Protein AF-A0A7R9QQM6-F1 (afdb_monomer_lite)

Structure (mmCIF, N/CA/C/O backbone):
data_AF-A0A7R9QQM6-F1
#
_entry.id   AF-A0A7R9QQM6-F1
#
loop_
_atom_site.group_PDB
_atom_site.id
_atom_site.type_symbol
_atom_site.label_atom_id
_atom_site.label_alt_id
_atom_site.label_comp_id
_atom_site.label_asym_id
_atom_site.label_entity_id
_atom_site.label_seq_id
_atom_site.pdbx_PDB_ins_code
_atom_site.Cartn_x
_atom_site.Cartn_y
_atom_site.Cartn_z
_atom_site.occupancy
_atom_site.B_iso_or_equiv
_atom_site.auth_seq_id
_atom_site.auth_comp_id
_atom_site.auth_asym_id
_atom_site.auth_atom_id
_atom_site.pdbx_PDB_model_num
ATOM 1 N N . MET A 1 1 ? -8.260 10.488 -3.106 1.00 60.84 1 MET A N 1
ATOM 2 C CA . MET A 1 1 ? -7.227 9.429 -3.166 1.00 60.84 1 MET A CA 1
ATOM 3 C C . MET A 1 1 ? -6.068 9.963 -3.995 1.00 60.84 1 MET A C 1
ATOM 5 O O . MET A 1 1 ? -6.308 10.383 -5.119 1.00 60.84 1 MET A O 1
ATOM 9 N N . ARG A 1 2 ? -4.857 10.081 -3.434 1.00 78.81 2 ARG A N 1
ATOM 10 C CA . ARG A 1 2 ? -3.704 10.619 -4.178 1.00 78.81 2 ARG A CA 1
ATOM 11 C C . ARG A 1 2 ? -3.198 9.549 -5.149 1.00 78.81 2 ARG A C 1
ATOM 13 O O . ARG A 1 2 ? -2.955 8.419 -4.735 1.00 78.81 2 ARG A O 1
ATOM 20 N N . GLU A 1 3 ? -3.055 9.906 -6.419 1.00 85.44 3 GLU A N 1
ATOM 21 C CA . GLU A 1 3 ? -2.521 9.018 -7.452 1.00 85.44 3 GLU A CA 1
ATOM 22 C C . GLU A 1 3 ? -1.021 8.766 -7.220 1.00 85.44 3 GLU A C 1
ATOM 24 O O . GLU A 1 3 ? -0.250 9.703 -6.999 1.00 85.44 3 GLU A O 1
ATOM 29 N N . LEU A 1 4 ? -0.601 7.497 -7.239 1.00 94.19 4 LEU A N 1
ATOM 30 C CA . LEU A 1 4 ? 0.802 7.110 -7.087 1.00 94.19 4 LEU A CA 1
ATOM 31 C C . LEU A 1 4 ? 1.483 7.082 -8.456 1.00 94.19 4 LEU A C 1
ATOM 33 O O . LEU A 1 4 ? 1.073 6.332 -9.338 1.00 94.19 4 LEU A O 1
ATOM 37 N N . LYS A 1 5 ? 2.561 7.855 -8.610 1.00 95.94 5 LYS A N 1
ATOM 38 C CA . LYS A 1 5 ? 3.358 7.925 -9.841 1.00 95.94 5 LYS A CA 1
ATOM 39 C C . LYS A 1 5 ? 4.748 7.333 -9.616 1.00 95.94 5 LYS A C 1
ATOM 41 O O . LYS A 1 5 ? 5.331 7.490 -8.543 1.00 95.94 5 LYS A O 1
ATOM 46 N N . CYS A 1 6 ? 5.261 6.622 -10.618 1.00 96.75 6 CYS A N 1
ATOM 47 C CA . CYS A 1 6 ? 6.669 6.238 -10.654 1.00 96.75 6 CYS A CA 1
ATOM 48 C C . CYS A 1 6 ? 7.477 7.415 -11.205 1.00 96.75 6 CYS A C 1
ATOM 50 O O . CYS A 1 6 ? 7.053 8.039 -12.173 1.00 96.75 6 CYS A O 1
ATOM 52 N N . HIS A 1 7 ? 8.632 7.691 -10.603 1.00 94.94 7 HIS A N 1
ATOM 53 C CA . HIS A 1 7 ? 9.571 8.723 -11.064 1.00 94.94 7 HIS A CA 1
ATOM 54 C C . HIS A 1 7 ? 10.706 8.137 -11.928 1.00 94.94 7 HIS A C 1
ATOM 56 O O . HIS A 1 7 ? 11.660 8.831 -12.254 1.00 94.94 7 HIS A O 1
ATOM 62 N N . PHE A 1 8 ? 10.602 6.850 -12.262 1.00 94.88 8 PHE A N 1
ATOM 63 C CA . PHE A 1 8 ? 11.550 6.059 -13.048 1.00 94.88 8 PHE A CA 1
ATOM 64 C C . PHE A 1 8 ? 10.771 5.326 -14.164 1.00 94.88 8 PHE A C 1
ATOM 66 O O . PHE A 1 8 ? 9.668 5.731 -14.521 1.00 94.88 8 PHE A O 1
ATOM 73 N N . ASP A 1 9 ? 11.255 4.175 -14.634 1.00 95.56 9 ASP A N 1
ATOM 74 C CA . ASP A 1 9 ? 10.706 3.461 -15.803 1.00 95.56 9 ASP A CA 1
ATOM 75 C C . ASP A 1 9 ? 9.562 2.477 -15.496 1.00 95.56 9 ASP A C 1
ATOM 77 O O . ASP A 1 9 ? 9.384 1.475 -16.182 1.00 95.56 9 ASP A O 1
ATOM 81 N N . ASN A 1 10 ? 8.797 2.696 -14.419 1.00 96.12 10 ASN A N 1
ATOM 82 C CA . ASN A 1 10 ? 7.749 1.766 -13.943 1.00 96.12 10 ASN A CA 1
ATOM 83 C C . ASN A 1 10 ? 8.203 0.308 -13.683 1.00 96.12 10 ASN A C 1
ATOM 85 O O . ASN A 1 10 ? 7.361 -0.556 -13.460 1.00 96.12 10 ASN A O 1
ATOM 89 N N . ASN A 1 11 ? 9.510 0.039 -13.639 1.00 96.62 11 ASN A N 1
ATOM 90 C CA . ASN A 1 11 ? 10.081 -1.294 -13.428 1.00 96.62 11 ASN A CA 1
ATOM 91 C C . ASN A 1 11 ? 11.146 -1.283 -12.314 1.00 96.62 11 ASN A C 1
ATOM 93 O O . ASN A 1 11 ? 12.250 -1.806 -12.455 1.00 96.62 11 ASN A O 1
ATOM 97 N N . CYS A 1 12 ? 10.853 -0.597 -11.206 1.00 97.31 12 CYS A N 1
ATOM 98 C CA . CYS A 1 12 ? 11.818 -0.439 -10.117 1.00 97.31 12 CYS A CA 1
ATOM 99 C C . CYS A 1 12 ? 12.126 -1.784 -9.448 1.00 97.31 12 CYS A C 1
ATOM 101 O O . CYS A 1 12 ? 11.216 -2.477 -8.988 1.00 97.31 12 CYS A O 1
ATOM 103 N N . LYS A 1 13 ? 13.414 -2.097 -9.283 1.00 96.06 13 LYS A N 1
ATOM 104 C CA . LYS A 1 13 ? 13.859 -3.215 -8.446 1.00 96.06 13 LYS A CA 1
ATOM 105 C C . LYS A 1 13 ? 13.589 -2.904 -6.969 1.00 96.06 13 LYS A C 1
ATOM 107 O O . LYS A 1 13 ? 14.059 -1.888 -6.452 1.00 96.06 13 LYS A O 1
ATOM 112 N N . LEU A 1 14 ? 12.834 -3.771 -6.293 1.00 96.19 14 LEU A N 1
ATOM 113 C CA . LEU A 1 14 ? 12.452 -3.608 -4.886 1.00 96.19 14 LEU A CA 1
ATOM 114 C C . LEU A 1 14 ? 13.236 -4.572 -3.992 1.00 96.19 14 LEU A C 1
ATOM 116 O O . LEU A 1 14 ? 12.839 -5.728 -3.847 1.00 96.19 14 LEU A O 1
ATOM 120 N N . ASP A 1 15 ? 14.291 -4.052 -3.373 1.00 97.00 15 ASP A N 1
ATOM 121 C CA . ASP A 1 15 ? 15.111 -4.714 -2.357 1.00 97.00 15 ASP A CA 1
ATOM 122 C C . ASP A 1 15 ? 14.886 -4.034 -0.988 1.00 97.00 15 ASP A C 1
ATOM 124 O O . ASP A 1 15 ? 14.146 -3.049 -0.883 1.00 97.00 15 ASP A O 1
ATOM 128 N N . GLU A 1 16 ? 15.518 -4.520 0.084 1.00 96.75 16 GLU A N 1
ATOM 129 C CA . GLU A 1 16 ? 15.336 -3.980 1.444 1.00 96.75 16 GLU A CA 1
ATOM 130 C C . GLU A 1 16 ? 15.598 -2.466 1.540 1.00 96.75 16 GLU A C 1
ATOM 132 O O . GLU A 1 16 ? 14.832 -1.742 2.190 1.00 96.75 16 GLU A O 1
ATOM 137 N N . ILE A 1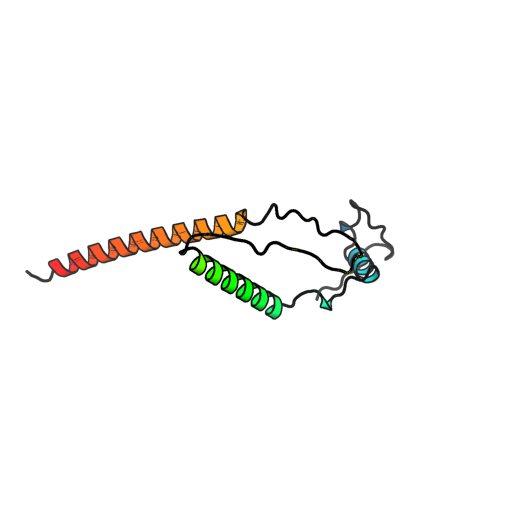 17 ? 16.629 -2.005 0.828 1.00 95.69 17 ILE A N 1
ATOM 138 C CA . ILE A 1 17 ? 17.070 -0.609 0.770 1.00 95.69 17 ILE A CA 1
ATOM 139 C C . ILE A 1 17 ? 16.211 0.184 -0.226 1.00 95.69 17 ILE A C 1
ATOM 141 O O . ILE A 1 17 ? 15.716 1.266 0.090 1.00 95.69 17 ILE A O 1
ATOM 145 N N . THR A 1 18 ? 15.981 -0.358 -1.427 1.00 95.50 18 THR A N 1
ATOM 146 C CA . THR A 1 18 ? 15.403 0.401 -2.549 1.00 95.50 18 THR A CA 1
ATOM 147 C C . THR A 1 18 ? 13.878 0.470 -2.549 1.00 95.50 18 THR A C 1
ATOM 149 O O . THR A 1 18 ? 13.296 1.353 -3.181 1.00 95.50 18 THR A O 1
ATOM 152 N N . ARG A 1 19 ? 13.194 -0.414 -1.809 1.00 96.69 19 ARG A N 1
ATOM 153 C CA . ARG A 1 19 ? 11.720 -0.509 -1.792 1.00 96.69 19 ARG A CA 1
ATOM 154 C C . ARG A 1 19 ? 10.993 0.775 -1.387 1.00 96.69 19 ARG A C 1
ATOM 156 O O . ARG A 1 19 ? 9.810 0.915 -1.684 1.00 96.69 19 ARG A O 1
ATOM 163 N N . ARG A 1 20 ? 11.659 1.700 -0.687 1.00 96.12 20 ARG A N 1
ATOM 164 C CA . ARG A 1 20 ? 11.066 2.977 -0.252 1.00 96.12 20 ARG A CA 1
ATOM 165 C C . ARG A 1 20 ? 11.097 4.059 -1.336 1.00 96.12 20 ARG A C 1
ATOM 167 O O . ARG A 1 20 ? 10.348 5.020 -1.224 1.00 96.12 20 ARG A O 1
ATOM 174 N N . PHE A 1 21 ? 11.910 3.902 -2.382 1.00 96.00 21 PHE A N 1
ATOM 175 C CA . PHE A 1 21 ? 12.112 4.939 -3.401 1.00 96.00 21 PHE A CA 1
ATOM 176 C C . PHE A 1 21 ? 10.952 5.076 -4.391 1.00 96.00 21 PHE A C 1
ATOM 178 O O . PHE A 1 21 ? 10.793 6.127 -5.004 1.00 96.00 21 PHE A O 1
ATOM 185 N N . CYS A 1 22 ? 10.120 4.042 -4.554 1.00 97.62 22 CYS A N 1
ATOM 186 C CA . CYS A 1 22 ? 8.974 4.103 -5.457 1.00 97.62 22 CYS A CA 1
ATOM 187 C C . CYS A 1 22 ? 7.743 3.405 -4.871 1.00 97.62 22 CYS A C 1
ATOM 189 O O . CYS A 1 22 ? 7.574 2.189 -4.986 1.00 97.62 22 CYS A O 1
ATOM 191 N N . SER A 1 23 ? 6.841 4.199 -4.288 1.00 96.31 23 SER A N 1
ATOM 192 C CA . SER A 1 23 ? 5.581 3.699 -3.730 1.00 96.31 23 SER A CA 1
ATOM 193 C C . SER A 1 23 ? 4.655 3.080 -4.783 1.00 96.31 23 SER A C 1
ATOM 195 O O . SER A 1 23 ? 3.949 2.132 -4.451 1.00 96.31 23 SER A O 1
ATOM 197 N N . LYS A 1 24 ? 4.677 3.554 -6.044 1.00 97.38 24 LYS A N 1
ATOM 198 C CA . LYS A 1 24 ? 3.886 2.958 -7.139 1.00 97.38 24 LYS A CA 1
ATOM 199 C C . LYS A 1 24 ? 4.324 1.519 -7.414 1.00 97.38 24 LYS A C 1
ATOM 201 O O . LYS A 1 24 ? 3.537 0.604 -7.219 1.00 97.38 24 LYS A O 1
ATOM 206 N N . CYS A 1 25 ? 5.588 1.310 -7.791 1.00 97.88 25 CYS A N 1
ATOM 207 C CA . CYS A 1 25 ? 6.101 -0.029 -8.099 1.00 97.88 25 CYS A CA 1
ATOM 208 C C . CYS A 1 25 ? 6.003 -0.971 -6.890 1.00 97.88 25 CYS A C 1
ATOM 210 O O . CYS A 1 25 ? 5.733 -2.158 -7.055 1.00 97.88 25 CYS A O 1
ATOM 212 N N . ARG A 1 26 ? 6.173 -0.444 -5.666 1.00 97.56 26 ARG A N 1
ATOM 213 C CA . ARG A 1 26 ? 5.938 -1.208 -4.435 1.00 97.56 26 ARG A CA 1
ATOM 214 C C . ARG A 1 26 ? 4.502 -1.695 -4.321 1.00 97.56 26 ARG A C 1
ATOM 216 O O . ARG A 1 26 ? 4.302 -2.880 -4.073 1.00 97.56 26 ARG A O 1
ATOM 223 N N . LEU A 1 27 ? 3.528 -0.807 -4.508 1.00 96.38 27 LEU A N 1
ATOM 224 C CA . LEU A 1 27 ? 2.120 -1.181 -4.471 1.00 96.38 27 LEU A CA 1
ATOM 225 C C . LEU A 1 27 ? 1.776 -2.176 -5.587 1.00 96.38 27 LEU A C 1
ATOM 227 O O . LEU A 1 27 ? 1.154 -3.194 -5.302 1.00 96.38 27 LEU A O 1
ATOM 231 N N . ASP A 1 28 ? 2.224 -1.928 -6.819 1.00 96.44 28 ASP A N 1
ATOM 232 C CA . ASP A 1 28 ? 1.965 -2.803 -7.969 1.00 96.44 28 ASP A CA 1
ATOM 233 C C . ASP A 1 28 ? 2.491 -4.224 -7.714 1.00 96.44 28 ASP A C 1
ATOM 235 O O . ASP A 1 28 ? 1.765 -5.198 -7.908 1.00 96.44 28 ASP A O 1
ATOM 239 N N . LYS A 1 29 ? 3.716 -4.358 -7.182 1.00 97.31 29 LYS A N 1
ATOM 240 C CA . LYS A 1 29 ? 4.280 -5.667 -6.821 1.00 97.31 29 LYS A CA 1
ATOM 241 C C . LYS A 1 29 ? 3.501 -6.343 -5.689 1.00 97.31 29 LYS A C 1
ATOM 243 O O . LYS A 1 29 ? 3.267 -7.543 -5.769 1.00 97.31 29 LYS A O 1
ATOM 248 N N . CYS A 1 30 ? 3.083 -5.604 -4.656 1.00 97.12 30 CYS A N 1
ATOM 249 C CA . CYS A 1 30 ? 2.249 -6.133 -3.568 1.00 97.12 30 CYS A CA 1
ATOM 250 C C . CYS A 1 30 ? 0.931 -6.729 -4.089 1.00 97.12 30 CYS A C 1
ATOM 252 O O . CYS A 1 30 ? 0.534 -7.816 -3.675 1.00 97.12 30 CYS A O 1
ATOM 254 N N . LEU A 1 31 ? 0.268 -6.044 -5.021 1.00 96.00 31 LEU A N 1
ATOM 255 C CA . LEU A 1 31 ? -0.952 -6.554 -5.647 1.00 96.00 31 LEU A CA 1
ATOM 256 C C . LEU A 1 31 ? -0.657 -7.755 -6.556 1.00 96.00 31 LEU A C 1
ATOM 258 O O . LEU A 1 31 ? -1.402 -8.730 -6.532 1.00 96.00 31 LEU A O 1
ATOM 262 N N . ALA A 1 32 ? 0.452 -7.725 -7.301 1.00 96.75 32 ALA A N 1
ATOM 263 C CA . ALA A 1 32 ? 0.863 -8.822 -8.177 1.00 96.75 32 ALA A CA 1
ATOM 264 C C . ALA A 1 32 ? 1.162 -10.126 -7.417 1.00 96.75 32 ALA A C 1
ATOM 266 O O . ALA A 1 32 ? 0.893 -11.202 -7.941 1.00 96.75 32 ALA A O 1
ATOM 267 N N . VAL A 1 33 ? 1.674 -10.050 -6.180 1.00 97.06 33 VAL A N 1
ATOM 268 C CA . VAL A 1 33 ? 1.866 -11.238 -5.321 1.00 97.06 33 VAL A CA 1
ATOM 269 C C . VAL A 1 33 ? 0.580 -11.703 -4.623 1.00 97.06 33 VAL A C 1
ATOM 271 O O . VAL A 1 33 ? 0.613 -12.689 -3.895 1.00 97.06 33 VAL A O 1
ATOM 274 N N . GLY A 1 34 ? -0.549 -11.016 -4.834 1.00 97.00 34 GLY A N 1
ATOM 275 C CA . GLY A 1 34 ? -1.866 -11.450 -4.362 1.00 97.00 34 GLY A CA 1
ATOM 276 C C . GLY A 1 34 ? -2.422 -10.699 -3.152 1.00 97.00 34 GLY A C 1
ATOM 277 O O . GLY A 1 34 ? -3.444 -11.118 -2.611 1.00 97.00 34 GLY A O 1
ATOM 278 N N . MET A 1 35 ? -1.817 -9.584 -2.718 1.00 97.31 35 MET A N 1
ATOM 279 C CA . MET A 1 35 ? -2.456 -8.745 -1.695 1.00 97.31 35 MET A CA 1
ATOM 280 C C . MET A 1 35 ? -3.744 -8.132 -2.256 1.00 97.31 35 MET A C 1
ATOM 282 O O . MET A 1 35 ? -3.726 -7.463 -3.290 1.00 97.31 35 MET A O 1
ATOM 286 N N . ARG A 1 36 ? -4.870 -8.326 -1.564 1.00 94.56 36 ARG A N 1
ATOM 287 C CA . ARG A 1 36 ? -6.182 -7.813 -1.983 1.00 94.56 36 ARG A CA 1
ATOM 288 C C . ARG A 1 36 ? -6.560 -6.562 -1.201 1.00 94.56 36 ARG A C 1
ATOM 290 O O . ARG A 1 36 ? -6.399 -6.511 0.014 1.00 94.56 36 ARG A O 1
ATOM 297 N N . ARG A 1 37 ? -7.110 -5.562 -1.898 1.00 91.56 37 ARG A N 1
ATOM 298 C CA . ARG A 1 37 ? -7.613 -4.322 -1.274 1.00 91.56 37 ARG A CA 1
ATOM 299 C C . ARG A 1 37 ? -8.789 -4.607 -0.341 1.00 91.56 37 ARG A C 1
ATOM 301 O O . ARG A 1 37 ? -8.864 -4.008 0.721 1.00 91.56 37 ARG A O 1
ATOM 308 N N . ASP A 1 38 ? -9.616 -5.582 -0.706 1.00 92.62 38 ASP A N 1
ATOM 309 C CA . ASP A 1 38 ? -10.801 -6.005 0.049 1.00 92.62 38 ASP A CA 1
ATOM 310 C C . ASP A 1 38 ? -10.471 -6.617 1.422 1.00 92.62 38 ASP A C 1
ATOM 312 O O . ASP A 1 38 ? -11.363 -6.824 2.231 1.00 92.62 38 ASP A O 1
ATOM 316 N N . TRP A 1 39 ? -9.204 -6.949 1.697 1.00 93.31 39 TRP A N 1
ATOM 317 C CA . TRP A 1 39 ? -8.775 -7.462 3.007 1.00 93.31 39 TRP A CA 1
ATOM 318 C C . TRP A 1 39 ? -8.432 -6.355 4.004 1.00 93.31 39 TRP A C 1
ATOM 320 O O . TRP A 1 39 ? -8.139 -6.626 5.169 1.00 93.31 39 TRP A O 1
ATOM 330 N N . ILE A 1 40 ? -8.426 -5.104 3.552 1.00 91.25 40 ILE A N 1
ATOM 331 C CA . ILE A 1 40 ? -8.206 -3.953 4.414 1.00 91.25 40 ILE A CA 1
ATOM 332 C C . ILE A 1 40 ? -9.551 -3.590 5.037 1.00 91.25 40 ILE A C 1
ATOM 334 O O . ILE A 1 40 ? -10.446 -3.143 4.326 1.00 91.25 40 ILE A O 1
ATOM 338 N N . LEU A 1 41 ? -9.664 -3.745 6.361 1.00 92.88 41 LEU A N 1
ATOM 339 C CA . LEU A 1 41 ? -10.864 -3.343 7.097 1.00 92.88 41 LEU A CA 1
ATOM 340 C C . LEU A 1 41 ? -11.146 -1.856 6.874 1.00 92.88 41 LEU A C 1
ATOM 342 O O . LEU A 1 41 ? -10.251 -1.013 7.063 1.00 92.88 41 LEU A O 1
ATOM 346 N N . ASN A 1 42 ? -12.388 -1.548 6.518 1.00 94.50 42 ASN A N 1
ATOM 347 C CA . ASN A 1 42 ? -12.877 -0.179 6.460 1.00 94.50 42 ASN A CA 1
ATOM 348 C C . ASN A 1 42 ? -12.989 0.421 7.883 1.00 94.50 42 ASN A C 1
ATOM 350 O O . ASN A 1 42 ? -12.628 -0.217 8.876 1.00 94.50 42 ASN A O 1
ATOM 354 N N . GLU A 1 43 ? -13.390 1.691 7.990 1.00 94.88 43 GLU A N 1
ATOM 355 C CA . GLU A 1 43 ? -13.446 2.364 9.298 1.00 94.88 43 GLU A CA 1
ATOM 356 C C . GLU A 1 43 ? -14.452 1.700 10.244 1.00 94.88 43 GLU A C 1
ATOM 358 O O . GLU A 1 43 ? -14.102 1.379 11.378 1.00 94.88 43 GLU A O 1
ATOM 363 N N . GLU A 1 44 ? -15.653 1.408 9.746 1.00 96.12 44 GLU A N 1
ATOM 364 C CA . GLU A 1 44 ? -16.732 0.784 10.516 1.00 96.12 44 GLU A CA 1
ATOM 365 C C . GLU A 1 44 ? -16.333 -0.612 11.016 1.00 96.12 44 GLU A C 1
ATOM 367 O O . GLU A 1 44 ? -16.487 -0.940 12.190 1.00 96.12 44 GLU A O 1
ATOM 372 N N . GLU A 1 45 ? -15.737 -1.439 10.157 1.00 94.50 45 GLU A N 1
ATOM 373 C CA . GLU A 1 45 ? -15.248 -2.773 10.509 1.00 94.50 45 GLU A CA 1
ATOM 374 C C . GLU A 1 45 ? -14.133 -2.723 11.555 1.00 94.50 45 GLU A C 1
ATOM 376 O O . GLU A 1 45 ? -14.050 -3.581 12.443 1.00 94.50 45 GLU A O 1
ATOM 381 N N . ARG A 1 46 ? -13.266 -1.710 11.474 1.00 95.69 46 ARG A N 1
ATOM 382 C CA . ARG A 1 46 ? -12.210 -1.496 12.461 1.00 95.69 46 ARG A CA 1
ATOM 383 C C . ARG A 1 46 ? -12.791 -1.094 13.809 1.00 95.69 46 ARG A C 1
ATOM 385 O O . ARG A 1 46 ? -12.319 -1.596 14.830 1.00 95.69 46 ARG A O 1
ATOM 392 N N . GLU A 1 47 ? -13.799 -0.231 13.820 1.00 96.25 47 GLU A N 1
ATOM 393 C CA . GLU A 1 47 ? -14.505 0.177 15.032 1.00 96.25 47 GLU A CA 1
ATOM 394 C C . GLU A 1 47 ? -15.258 -0.997 15.668 1.00 96.25 47 GLU A C 1
ATOM 396 O O . GLU A 1 47 ? -15.045 -1.289 16.844 1.00 96.25 47 GLU A O 1
ATOM 401 N N . MET A 1 48 ? -16.014 -1.769 14.884 1.00 95.00 48 MET A N 1
ATOM 402 C CA . MET A 1 48 ? -16.684 -2.984 15.364 1.00 95.00 48 MET A CA 1
ATOM 403 C C . MET A 1 48 ? -15.694 -3.980 15.973 1.00 95.00 48 MET A C 1
ATOM 405 O O . MET A 1 48 ? -15.934 -4.538 17.047 1.00 95.00 48 MET A O 1
ATOM 409 N N . LYS A 1 49 ? -14.540 -4.187 15.324 1.00 93.06 49 LYS A N 1
ATOM 410 C CA . LYS A 1 49 ? -13.485 -5.052 15.862 1.00 93.06 49 LYS A CA 1
ATOM 411 C C . LYS A 1 49 ? -12.929 -4.512 17.184 1.00 93.06 49 LYS A C 1
ATOM 413 O O . LYS A 1 49 ? -12.691 -5.308 18.090 1.00 93.06 49 LYS A O 1
ATOM 418 N N . ARG A 1 50 ? -12.742 -3.191 17.320 1.00 94.94 50 ARG A N 1
ATOM 419 C CA . ARG A 1 50 ? -12.303 -2.553 18.578 1.00 94.94 50 ARG A CA 1
ATOM 420 C C . ARG A 1 50 ? -13.322 -2.752 19.699 1.00 94.94 50 ARG A C 1
ATOM 422 O O . ARG A 1 50 ? -12.929 -3.195 20.775 1.00 94.94 50 ARG A O 1
ATOM 429 N N . LEU A 1 51 ? -14.604 -2.500 19.438 1.00 95.44 51 LEU A N 1
ATOM 430 C CA . LEU A 1 51 ? -15.681 -2.675 20.418 1.00 95.44 51 LEU A CA 1
ATOM 431 C C . LEU A 1 51 ? -15.780 -4.127 20.893 1.00 95.44 51 LEU A C 1
ATOM 433 O O . LEU A 1 51 ? -15.821 -4.383 22.094 1.00 95.44 51 LEU A O 1
ATOM 437 N N . ARG A 1 52 ? -15.704 -5.091 19.967 1.00 93.44 52 ARG A N 1
ATOM 438 C CA . ARG A 1 52 ? -15.724 -6.522 20.303 1.00 93.44 52 ARG A CA 1
ATOM 439 C C . ARG A 1 52 ? -14.539 -6.940 21.175 1.00 93.44 52 ARG A C 1
ATOM 441 O O . ARG A 1 52 ? -14.688 -7.770 22.067 1.00 93.44 52 ARG A O 1
ATOM 448 N N . ILE A 1 53 ? -13.352 -6.383 20.922 1.00 92.62 53 ILE A N 1
ATOM 449 C CA . ILE A 1 53 ? -12.169 -6.638 21.755 1.00 92.62 53 ILE A CA 1
ATOM 450 C C . ILE A 1 53 ? -12.371 -6.061 23.162 1.00 92.62 53 ILE A C 1
ATOM 452 O O . ILE A 1 53 ? -12.049 -6.744 24.132 1.00 92.62 53 ILE A O 1
ATOM 456 N N . LEU A 1 54 ? -12.910 -4.844 23.282 1.00 91.62 54 LEU A N 1
ATOM 457 C CA . LEU A 1 54 ? -13.174 -4.204 24.574 1.00 91.62 54 LEU A CA 1
ATOM 458 C C . LEU A 1 54 ? -14.210 -4.986 25.395 1.00 91.62 54 LEU A C 1
ATOM 460 O O . LEU A 1 54 ? -13.980 -5.273 26.565 1.00 91.62 54 LEU A O 1
ATOM 464 N N . GLU A 1 55 ? -15.303 -5.412 24.765 1.00 91.50 55 GLU A N 1
ATOM 465 C CA . GLU A 1 55 ? -16.336 -6.224 25.413 1.00 91.50 55 GLU A CA 1
ATOM 466 C C . GLU A 1 55 ? -15.769 -7.552 25.942 1.00 91.50 55 GLU A C 1
ATOM 468 O O . GLU A 1 55 ? -16.048 -7.950 27.074 1.00 91.50 55 GLU A O 1
ATOM 473 N N . ASN A 1 56 ? -14.927 -8.226 25.152 1.00 86.19 56 ASN A N 1
ATOM 474 C CA . ASN A 1 56 ? -14.289 -9.475 25.565 1.00 86.19 56 ASN A CA 1
ATOM 475 C C . ASN A 1 56 ? -13.301 -9.284 26.727 1.00 86.19 56 ASN A C 1
ATOM 477 O O . ASN A 1 56 ? -13.182 -10.181 27.559 1.00 86.19 56 ASN A O 1
ATOM 481 N N . LYS A 1 57 ? -12.609 -8.138 26.802 1.00 90.06 57 LYS A N 1
ATOM 482 C CA . LYS A 1 57 ? -11.746 -7.799 27.945 1.00 90.06 57 LYS A CA 1
ATOM 483 C C . LYS A 1 57 ? -12.572 -7.605 29.217 1.00 90.06 57 LYS A C 1
ATOM 485 O O . LYS A 1 57 ? -12.336 -8.314 30.187 1.00 90.06 57 LYS A O 1
ATOM 490 N N . ASN A 1 58 ? -13.629 -6.793 29.156 1.00 85.00 58 ASN A N 1
ATOM 491 C CA . ASN A 1 58 ? -14.511 -6.543 30.302 1.00 85.00 58 ASN A CA 1
ATOM 492 C C . ASN A 1 58 ? -15.179 -7.830 30.828 1.00 85.00 58 ASN A C 1
ATOM 494 O O . ASN A 1 58 ? -15.388 -7.992 32.029 1.00 85.00 58 ASN A O 1
ATOM 498 N N . LYS A 1 59 ? -15.512 -8.778 29.938 1.00 82.00 59 LYS A N 1
ATOM 499 C CA . LYS A 1 59 ? -16.026 -10.103 30.332 1.00 82.00 59 LYS A CA 1
ATOM 500 C C . LYS A 1 59 ? -14.972 -10.965 31.026 1.00 82.00 59 LYS A C 1
ATOM 502 O O . LYS A 1 59 ? -15.319 -11.735 31.916 1.00 82.00 5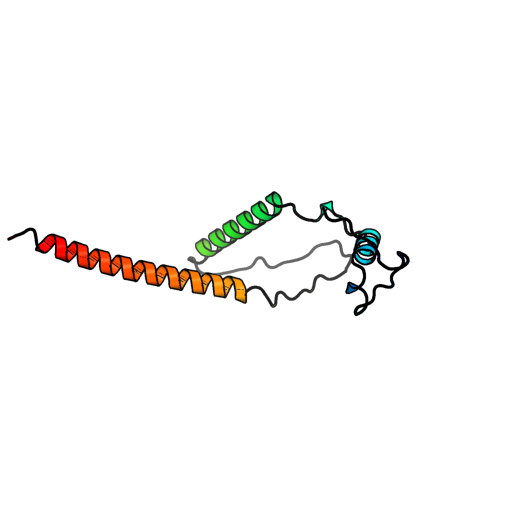9 LYS A O 1
ATOM 507 N N . LYS A 1 60 ? -13.703 -10.843 30.630 1.00 74.69 60 LYS A N 1
ATOM 508 C CA . LYS A 1 60 ? -12.594 -11.574 31.247 1.00 74.69 60 LYS A CA 1
ATOM 509 C C . LYS A 1 60 ? -12.288 -11.033 32.645 1.00 74.69 60 LYS A C 1
ATOM 511 O O . LYS A 1 60 ? -12.116 -11.830 33.560 1.00 74.69 60 LYS A O 1
ATOM 516 N N . ASP A 1 61 ? -12.323 -9.716 32.822 1.00 64.50 61 ASP A N 1
ATOM 517 C CA . ASP A 1 61 ? -12.053 -9.068 34.113 1.00 64.50 61 ASP A CA 1
ATOM 518 C C . ASP A 1 61 ? -13.143 -9.382 35.153 1.00 64.50 61 ASP A C 1
ATOM 520 O O . ASP A 1 61 ? -12.841 -9.648 36.314 1.00 64.50 61 ASP A O 1
ATOM 524 N N . ASN A 1 62 ? -14.406 -9.501 34.726 1.00 58.53 62 ASN A N 1
ATOM 525 C CA . ASN A 1 62 ? -15.502 -9.953 35.593 1.00 58.53 62 ASN A CA 1
ATOM 526 C C . ASN A 1 62 ? -15.437 -11.447 35.972 1.00 58.53 62 ASN A C 1
ATOM 528 O O . ASN A 1 62 ? -16.118 -11.865 36.906 1.00 58.53 62 ASN A O 1
ATOM 532 N N . SER A 1 63 ? -14.636 -12.259 35.272 1.00 54.53 63 SER A N 1
ATOM 533 C CA . SER A 1 63 ? -14.518 -13.703 35.520 1.00 54.53 63 SER A CA 1
ATOM 534 C C . SER A 1 63 ? -13.342 -14.084 36.434 1.00 54.53 63 SER A C 1
ATOM 536 O O . SER A 1 63 ? -13.210 -15.258 36.770 1.00 54.53 63 SER A O 1
ATOM 538 N N . PHE A 1 64 ? -12.499 -13.134 36.860 1.00 51.41 64 PHE A N 1
ATOM 539 C CA . PHE A 1 64 ? -11.334 -13.403 37.722 1.00 51.41 64 PHE A CA 1
ATOM 540 C C . PHE A 1 64 ? -11.627 -13.392 39.238 1.00 51.41 64 PHE A C 1
ATOM 542 O O . PHE A 1 64 ? -10.709 -13.579 40.030 1.00 51.41 64 PHE A O 1
ATOM 549 N N . ASN A 1 65 ? -12.891 -13.255 39.663 1.00 45.75 65 ASN A 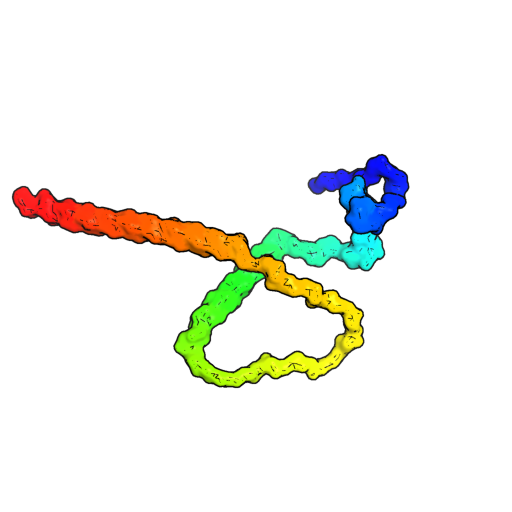N 1
ATOM 550 C CA . ASN A 1 65 ? -13.294 -13.333 41.080 1.00 45.75 65 ASN A CA 1
ATOM 551 C C . ASN A 1 65 ? -13.754 -14.734 41.548 1.00 45.75 65 ASN A C 1
ATOM 553 O O . ASN A 1 65 ? -14.421 -14.859 42.574 1.00 45.75 65 ASN A O 1
ATOM 557 N N . SER A 1 66 ? -13.380 -15.808 40.851 1.00 36.12 66 SER A N 1
ATOM 558 C CA . SER A 1 66 ? -13.615 -17.185 41.310 1.00 36.12 66 SER A CA 1
ATOM 559 C C . SER A 1 66 ? -12.439 -18.084 40.929 1.00 36.12 66 SER A C 1
ATOM 561 O O . SER A 1 66 ? -12.148 -18.265 39.750 1.00 36.12 66 SER A O 1
ATOM 563 N N . ASN A 1 67 ? -11.748 -18.596 41.949 1.00 41.62 67 ASN A N 1
ATOM 564 C CA . ASN A 1 67 ? -10.527 -19.391 41.841 1.00 41.62 67 ASN A CA 1
ATOM 565 C C . ASN A 1 67 ? -10.745 -20.793 41.228 1.00 41.62 67 ASN A C 1
ATOM 567 O O . ASN A 1 67 ? -11.632 -21.521 41.659 1.00 41.62 67 ASN A O 1
ATOM 571 N N . ASP A 1 68 ? -9.809 -21.120 40.332 1.00 39.12 68 ASP A N 1
ATOM 572 C CA . ASP A 1 68 ? -9.095 -22.386 40.075 1.00 39.12 68 ASP A CA 1
ATOM 573 C C . ASP A 1 68 ? -9.727 -23.602 39.347 1.00 39.12 68 ASP A C 1
ATOM 575 O O . ASP A 1 68 ? -10.839 -24.051 39.603 1.00 39.12 68 ASP A O 1
ATOM 579 N N . GLU A 1 69 ? -8.843 -24.164 38.512 1.00 35.91 69 GLU A N 1
ATOM 580 C CA . GLU A 1 69 ? -8.694 -25.529 37.996 1.00 35.91 69 GLU A CA 1
ATOM 581 C C . GLU A 1 69 ? -9.275 -25.955 36.618 1.00 35.91 69 GLU A C 1
ATOM 583 O O . GLU A 1 69 ? -10.456 -26.225 36.430 1.00 35.91 69 GLU A O 1
ATOM 588 N N . SER A 1 70 ? -8.319 -26.165 35.694 1.00 35.47 70 SER A N 1
ATOM 589 C CA . SER A 1 70 ? -8.295 -27.071 34.526 1.00 35.47 70 SER A CA 1
ATOM 590 C C . SER A 1 70 ? -8.930 -26.675 33.174 1.00 35.47 70 SER A C 1
ATOM 592 O O . SER A 1 70 ? -10.089 -26.927 32.878 1.00 35.47 70 SER A O 1
ATOM 594 N N . LEU A 1 71 ? -8.028 -26.220 32.290 1.00 38.91 71 LEU A N 1
ATOM 595 C CA . LEU A 1 71 ? -7.678 -26.854 31.005 1.00 38.91 71 LEU A CA 1
ATOM 596 C C . LEU A 1 71 ? -8.742 -26.963 29.892 1.00 38.91 71 LEU A C 1
ATOM 598 O O . LEU A 1 71 ? -9.457 -27.952 29.789 1.00 38.91 71 LEU A O 1
ATOM 602 N N . GLU A 1 72 ? -8.633 -26.078 28.897 1.00 39.41 72 GLU A N 1
ATOM 603 C CA . GLU A 1 72 ? -8.838 -26.483 27.498 1.00 39.41 72 GLU A CA 1
ATOM 604 C C . GLU A 1 72 ? -7.759 -25.857 26.603 1.00 39.41 72 GLU A C 1
ATOM 606 O O . GLU A 1 72 ? -7.979 -25.023 25.728 1.00 39.41 72 GLU A O 1
ATOM 611 N N . SER A 1 73 ? -6.519 -26.266 26.875 1.00 46.34 73 SER A N 1
ATOM 612 C CA . SER A 1 73 ? -5.497 -26.344 25.844 1.00 46.34 73 SER A CA 1
ATOM 613 C C . SER A 1 73 ? -5.690 -27.674 25.122 1.00 46.34 73 SER A C 1
ATOM 615 O O . SER A 1 73 ? -5.424 -28.705 25.726 1.00 46.34 73 SER A O 1
ATOM 617 N N . LEU A 1 74 ? -6.117 -27.670 23.861 1.00 39.28 74 LEU A N 1
ATOM 618 C CA . LEU A 1 74 ? -5.626 -28.623 22.863 1.00 39.28 74 LEU A CA 1
ATOM 619 C C . LEU A 1 74 ? -5.968 -28.121 21.454 1.00 39.28 74 LEU A C 1
ATOM 621 O O . LEU A 1 74 ? -7.098 -28.149 20.977 1.00 39.28 74 LEU A O 1
ATOM 625 N N . ILE A 1 75 ? -4.923 -27.660 20.785 1.00 45.62 75 ILE A N 1
ATOM 626 C CA . ILE A 1 75 ? -4.842 -27.556 19.336 1.00 45.62 75 ILE A CA 1
ATOM 627 C C . ILE A 1 75 ? -4.749 -29.002 18.791 1.00 45.62 75 ILE A C 1
ATOM 629 O O . ILE A 1 75 ? -3.906 -29.751 19.276 1.00 45.62 75 ILE A O 1
ATOM 633 N N . HIS A 1 76 ? -5.564 -29.357 17.779 1.00 38.84 76 HIS A N 1
ATOM 634 C CA . HIS A 1 76 ? -5.191 -30.074 16.528 1.00 38.84 76 HIS A CA 1
ATOM 635 C C . HIS A 1 76 ? -6.024 -31.304 16.065 1.00 38.84 76 HIS A C 1
ATOM 637 O O . HIS A 1 76 ? -5.939 -32.392 16.628 1.00 38.84 76 HIS A O 1
ATOM 643 N N . SER A 1 77 ? -6.696 -31.159 14.911 1.00 32.12 77 SER A N 1
ATOM 644 C CA . SER A 1 77 ? -6.722 -32.097 13.757 1.00 32.12 77 SER A CA 1
ATOM 645 C C . SER A 1 77 ? -7.629 -31.514 12.660 1.00 32.12 77 SER A C 1
ATOM 647 O O . SER A 1 77 ? -8.761 -31.165 12.962 1.00 32.12 77 SER A O 1
ATOM 649 N N . SER A 1 78 ? -7.305 -31.351 11.376 1.00 40.66 78 SER A N 1
ATOM 650 C CA . SER A 1 78 ? -6.090 -31.519 10.573 1.00 40.66 78 SER A CA 1
ATOM 651 C C . SER A 1 78 ? -6.355 -30.799 9.239 1.00 40.66 78 SER A C 1
ATOM 653 O O . SER A 1 78 ? -7.358 -31.094 8.594 1.00 40.66 78 SER A O 1
ATOM 655 N N . GLN A 1 79 ? -5.475 -29.892 8.814 1.00 40.28 79 GLN A N 1
ATOM 656 C CA . GLN A 1 79 ? -5.100 -29.687 7.405 1.00 40.28 79 GLN A CA 1
ATOM 657 C C . GLN A 1 79 ? -3.887 -28.751 7.378 1.00 40.28 79 GLN A C 1
ATOM 659 O O . GLN A 1 79 ? -3.993 -27.530 7.465 1.00 40.28 79 GLN A O 1
ATOM 664 N N . GLU A 1 80 ? -2.709 -29.368 7.340 1.00 40.12 80 GLU A N 1
ATOM 665 C CA . GLU A 1 80 ? -1.429 -28.697 7.172 1.00 40.12 80 GLU A CA 1
ATOM 666 C C . GLU A 1 80 ? -1.262 -28.234 5.720 1.00 40.12 80 GLU A C 1
ATOM 668 O O . GLU A 1 80 ? -1.219 -29.061 4.815 1.00 40.12 80 GLU A O 1
ATOM 673 N N . THR A 1 81 ? -1.059 -26.930 5.517 1.00 37.94 81 THR A N 1
ATOM 674 C CA . THR A 1 81 ? 0.025 -26.432 4.655 1.00 37.94 81 THR A CA 1
ATOM 675 C C . THR A 1 81 ? 0.593 -25.151 5.271 1.00 37.94 81 THR A C 1
ATOM 677 O O . THR A 1 81 ? -0.105 -24.150 5.417 1.00 37.94 81 THR A O 1
ATOM 680 N N . SER A 1 82 ? 1.859 -25.245 5.670 1.00 44.47 82 SER A N 1
ATOM 681 C CA . SER A 1 82 ? 2.709 -24.262 6.350 1.00 44.47 82 SER A CA 1
ATOM 682 C C . SER A 1 82 ? 2.890 -22.943 5.591 1.00 44.47 82 SER A C 1
ATOM 684 O O . SER A 1 82 ? 3.129 -22.980 4.392 1.00 44.47 82 SER A O 1
ATOM 686 N N . LEU A 1 83 ? 2.862 -21.806 6.300 1.00 35.03 83 LEU A N 1
ATOM 687 C CA . LEU A 1 83 ? 3.901 -20.759 6.265 1.00 35.03 83 LEU A CA 1
ATOM 688 C C . LEU A 1 83 ? 3.624 -19.755 7.407 1.00 35.03 83 LEU A C 1
ATOM 690 O O . LEU A 1 83 ? 2.549 -19.166 7.493 1.00 35.03 83 LEU A O 1
ATOM 694 N N . GLY A 1 84 ? 4.582 -19.661 8.333 1.00 35.12 84 GLY A N 1
ATOM 695 C CA . GLY A 1 84 ? 4.418 -19.174 9.704 1.00 35.12 84 GLY A CA 1
ATOM 696 C C . GLY A 1 84 ? 4.075 -17.693 9.884 1.00 35.12 84 GLY A C 1
ATOM 697 O O . GLY A 1 84 ? 4.631 -16.813 9.231 1.00 35.12 84 GLY A O 1
ATOM 698 N N . ASN A 1 85 ? 3.206 -17.445 10.866 1.00 45.66 85 ASN A N 1
ATOM 699 C CA . ASN A 1 85 ? 3.018 -16.153 11.517 1.00 45.66 85 ASN A CA 1
ATOM 700 C C . ASN A 1 85 ? 3.658 -16.209 12.909 1.00 45.66 85 ASN A C 1
ATOM 702 O O . ASN A 1 85 ? 2.960 -16.253 13.918 1.00 45.66 85 ASN A O 1
ATOM 706 N N . ASP A 1 86 ? 4.986 -16.172 12.947 1.00 42.56 86 ASP A N 1
ATOM 707 C CA . ASP A 1 86 ? 5.712 -15.756 14.142 1.00 42.56 86 ASP A CA 1
ATOM 708 C C . ASP A 1 86 ? 6.012 -14.265 14.003 1.00 42.56 86 ASP A C 1
ATOM 710 O O . ASP A 1 86 ? 7.041 -13.847 13.473 1.00 42.56 86 ASP A O 1
ATOM 714 N N . ILE A 1 87 ? 5.076 -13.436 14.461 1.00 45.38 87 ILE A N 1
ATOM 715 C CA . ILE A 1 87 ? 5.434 -12.108 14.952 1.00 45.38 87 ILE A CA 1
ATOM 716 C C . ILE A 1 87 ? 5.122 -12.130 16.434 1.00 45.38 87 ILE A C 1
ATOM 718 O O . ILE A 1 87 ? 3.991 -11.905 16.869 1.00 45.38 87 ILE A O 1
ATOM 722 N N . SER A 1 88 ? 6.171 -12.446 17.186 1.00 41.53 88 SER A N 1
ATOM 723 C CA . SER A 1 88 ? 6.331 -12.162 18.600 1.00 41.53 88 SER A CA 1
ATOM 724 C C . SER A 1 88 ? 5.692 -10.814 18.906 1.00 41.53 88 SER A C 1
ATOM 726 O O . SER A 1 88 ? 6.143 -9.768 18.436 1.00 41.53 88 SER A O 1
ATOM 728 N N . ASN A 1 89 ? 4.610 -10.845 19.677 1.00 44.88 89 ASN A N 1
ATOM 729 C CA . ASN A 1 89 ? 3.937 -9.656 20.164 1.00 44.88 89 ASN A CA 1
ATOM 730 C C . ASN A 1 89 ? 4.758 -9.029 21.303 1.00 44.88 89 ASN A C 1
ATOM 732 O O . ASN A 1 89 ? 4.320 -8.952 22.444 1.00 44.88 89 ASN A O 1
ATOM 736 N N . THR A 1 90 ? 5.983 -8.614 20.996 1.00 50.69 90 THR A N 1
ATOM 737 C CA . THR A 1 90 ? 6.763 -7.677 21.799 1.00 50.69 90 THR A CA 1
ATOM 738 C C . THR A 1 90 ? 6.535 -6.297 21.196 1.00 50.69 90 THR A C 1
ATOM 740 O O . THR A 1 90 ? 7.308 -5.885 20.337 1.00 50.69 90 THR A O 1
ATOM 743 N N . ASN A 1 91 ? 5.406 -5.661 21.534 1.00 50.50 91 ASN A N 1
ATOM 744 C CA . ASN A 1 91 ? 5.167 -4.204 21.503 1.00 50.50 91 ASN A CA 1
ATOM 745 C C . ASN A 1 91 ? 3.664 -3.906 21.576 1.00 50.50 91 ASN A C 1
ATOM 747 O O . ASN A 1 91 ? 3.064 -3.480 20.593 1.00 50.50 91 ASN A O 1
ATOM 751 N N . ASN A 1 92 ? 3.036 -4.114 22.732 1.00 50.72 92 ASN A N 1
ATOM 752 C CA . ASN A 1 92 ? 1.656 -3.653 22.917 1.00 50.72 92 ASN A CA 1
ATOM 753 C C . ASN A 1 92 ? 1.384 -2.911 24.222 1.00 50.72 92 ASN A C 1
ATOM 755 O O . ASN A 1 92 ? 0.223 -2.615 24.502 1.00 50.72 92 ASN A O 1
ATOM 759 N N . ASN A 1 93 ? 2.426 -2.543 24.969 1.00 59.09 93 ASN A N 1
ATOM 760 C CA . ASN A 1 93 ? 2.208 -1.963 26.285 1.00 59.09 93 ASN A CA 1
ATOM 761 C C . ASN A 1 93 ? 2.513 -0.470 26.407 1.00 59.09 93 ASN A C 1
ATOM 763 O O . ASN A 1 93 ? 1.727 0.205 27.037 1.00 59.09 93 ASN A O 1
ATOM 767 N N . THR A 1 94 ? 3.466 0.141 25.698 1.00 56.62 94 THR A N 1
ATOM 768 C CA . THR A 1 94 ? 3.805 1.547 26.023 1.00 56.62 94 THR A CA 1
ATOM 769 C C . THR A 1 94 ? 2.656 2.543 25.825 1.00 56.62 94 THR A C 1
ATOM 771 O O . THR A 1 94 ? 2.456 3.391 26.673 1.00 56.62 94 THR A O 1
ATOM 774 N N . ASN A 1 95 ? 1.856 2.451 24.756 1.00 56.97 95 ASN A N 1
ATOM 775 C CA . ASN A 1 95 ? 0.773 3.426 24.532 1.00 56.97 95 ASN A CA 1
ATOM 776 C C . ASN A 1 95 ? -0.468 3.172 25.396 1.00 56.97 95 ASN A C 1
ATOM 778 O O . ASN A 1 95 ? -1.185 4.116 25.704 1.00 56.97 95 ASN A O 1
ATOM 782 N N . ASN A 1 96 ? -0.738 1.910 25.742 1.00 60.78 96 ASN A N 1
ATOM 783 C CA . ASN A 1 96 ? -1.856 1.571 26.622 1.00 60.78 96 ASN A CA 1
ATOM 784 C C . ASN A 1 96 ? -1.474 1.817 28.083 1.00 60.78 96 ASN A C 1
ATOM 786 O O . ASN A 1 96 ? -2.296 2.342 28.816 1.00 60.78 96 ASN A O 1
ATOM 790 N N . ASP A 1 97 ? -0.228 1.531 28.462 1.00 63.19 97 ASP A N 1
ATOM 791 C CA . ASP A 1 97 ? 0.331 1.857 29.773 1.00 63.19 97 ASP A CA 1
ATOM 792 C C . ASP A 1 97 ? 0.345 3.374 29.966 1.00 63.19 97 ASP A C 1
ATOM 794 O O . ASP A 1 97 ? -0.222 3.838 30.940 1.00 63.19 97 ASP A O 1
ATOM 798 N N . ILE A 1 98 ? 0.843 4.153 28.991 1.00 69.94 98 ILE A N 1
ATOM 799 C CA . ILE A 1 98 ? 0.809 5.628 29.044 1.00 69.94 98 ILE A CA 1
ATOM 800 C C . ILE A 1 98 ? -0.631 6.151 29.116 1.00 69.94 98 ILE A C 1
ATOM 802 O O . ILE A 1 98 ? -0.896 7.114 29.826 1.00 69.94 98 ILE A O 1
ATOM 806 N N . LEU A 1 99 ? -1.577 5.554 28.379 1.00 72.69 99 LEU A N 1
ATOM 807 C CA . LEU A 1 99 ? -2.971 6.001 28.421 1.00 72.69 99 LEU A CA 1
ATOM 808 C C . LEU A 1 99 ? -3.629 5.672 29.766 1.00 72.69 99 LEU A C 1
ATOM 810 O O . LEU A 1 99 ? -4.386 6.498 30.260 1.00 72.69 99 LEU A O 1
ATOM 814 N N . CYS A 1 100 ? -3.335 4.512 30.357 1.00 67.75 100 CYS A N 1
ATOM 815 C CA . CYS A 1 100 ? -3.778 4.169 31.707 1.00 67.75 100 CYS A CA 1
ATOM 816 C C . CYS A 1 100 ? -3.150 5.103 32.748 1.00 67.75 100 CYS A C 1
ATOM 818 O O . CYS A 1 100 ? -3.882 5.651 33.556 1.00 67.75 100 CYS A O 1
ATOM 820 N N . GLU A 1 101 ? -1.847 5.378 32.661 1.00 65.25 101 GLU A N 1
ATOM 821 C CA . GLU A 1 101 ? -1.138 6.302 33.559 1.00 65.25 101 GLU A CA 1
ATOM 822 C C . GLU A 1 101 ? -1.734 7.720 33.489 1.00 65.25 101 GLU A C 1
ATOM 824 O O . GLU A 1 101 ? -2.051 8.320 34.511 1.00 65.25 101 GLU A O 1
ATOM 829 N N . ILE A 1 102 ? -2.003 8.227 32.277 1.00 78.06 102 ILE A N 1
ATOM 830 C CA . ILE A 1 102 ? -2.655 9.531 32.075 1.00 78.06 102 ILE A CA 1
ATOM 831 C C . ILE A 1 102 ? -4.094 9.533 32.611 1.00 78.06 102 ILE A C 1
ATOM 833 O O . ILE A 1 102 ? -4.541 10.534 33.171 1.00 78.06 102 ILE A O 1
ATOM 837 N N . LEU A 1 103 ? -4.848 8.447 32.413 1.00 77.00 103 LEU A N 1
ATOM 838 C CA . LEU A 1 103 ? -6.217 8.334 32.924 1.00 77.00 103 LEU A CA 1
ATOM 839 C C . LEU A 1 103 ? -6.238 8.282 34.456 1.00 77.00 103 LEU A C 1
ATOM 841 O O . LEU A 1 103 ? -7.087 8.932 35.064 1.00 77.00 103 LEU A O 1
ATOM 845 N N . ASP A 1 104 ? -5.294 7.577 35.072 1.00 74.12 104 ASP A N 1
ATOM 846 C CA . ASP A 1 104 ? -5.163 7.474 36.523 1.00 74.12 104 ASP A CA 1
ATOM 847 C C . ASP A 1 104 ? -4.772 8.825 37.147 1.00 74.12 104 ASP A C 1
ATOM 849 O O . ASP A 1 104 ? -5.379 9.232 38.139 1.00 74.12 104 ASP A O 1
ATOM 853 N N . ASP A 1 105 ? -3.871 9.589 36.518 1.00 79.25 105 ASP A N 1
ATOM 854 C CA . ASP A 1 105 ? -3.495 10.944 36.959 1.00 79.25 105 ASP A CA 1
ATOM 855 C C . ASP A 1 105 ? -4.660 11.949 36.873 1.00 79.25 105 ASP A C 1
ATOM 857 O O . ASP A 1 105 ? -4.850 12.798 37.757 1.00 79.25 105 ASP A O 1
ATOM 861 N N . ILE A 1 106 ? -5.465 11.862 35.807 1.00 83.19 106 ILE A N 1
ATOM 862 C CA . ILE A 1 106 ? -6.665 12.693 35.637 1.00 83.19 106 ILE A CA 1
ATOM 863 C C . ILE A 1 106 ? -7.703 12.342 36.708 1.00 83.19 106 ILE A C 1
ATOM 865 O O . ILE A 1 106 ? -8.287 13.248 37.307 1.00 83.19 106 ILE A O 1
ATOM 869 N N . ASN A 1 107 ? -7.910 11.052 36.975 1.00 79.56 107 ASN A N 1
ATOM 870 C CA . ASN A 1 107 ? -8.860 10.590 37.986 1.00 79.56 107 ASN A CA 1
ATOM 871 C C . ASN A 1 107 ? -8.419 10.988 39.399 1.00 79.56 107 ASN A C 1
ATOM 873 O O . ASN A 1 107 ? -9.225 11.524 40.155 1.00 79.56 107 ASN A O 1
ATOM 877 N N . PHE A 1 108 ? -7.132 10.845 39.727 1.00 87.88 108 PHE A N 1
ATOM 878 C CA . PHE A 1 108 ? -6.584 11.286 41.011 1.00 87.88 108 PHE A CA 1
ATOM 879 C C . PHE A 1 108 ? -6.772 12.796 41.233 1.00 87.88 108 PHE A C 1
ATOM 881 O O . PHE A 1 108 ? -7.145 13.241 42.319 1.00 87.88 108 PHE A O 1
ATOM 888 N N . SER A 1 109 ? -6.571 13.598 40.183 1.00 86.00 109 SER A N 1
ATOM 889 C CA . SER A 1 109 ? -6.797 15.048 40.238 1.00 86.00 109 SER A CA 1
ATOM 890 C C . SER A 1 109 ? -8.280 15.403 40.398 1.00 86.00 109 SER A C 1
ATOM 892 O O . SER A 1 109 ? -8.614 16.344 41.121 1.00 86.00 109 SER A O 1
ATOM 894 N N . ALA A 1 110 ? -9.176 14.658 39.745 1.00 86.56 110 ALA A N 1
ATOM 895 C CA . ALA A 1 110 ? -10.617 14.832 39.900 1.00 86.56 110 ALA A CA 1
ATOM 896 C C . ALA A 1 110 ? -11.076 14.494 41.328 1.00 86.56 110 ALA A C 1
ATOM 898 O O . ALA A 1 110 ? -11.856 15.248 41.909 1.00 86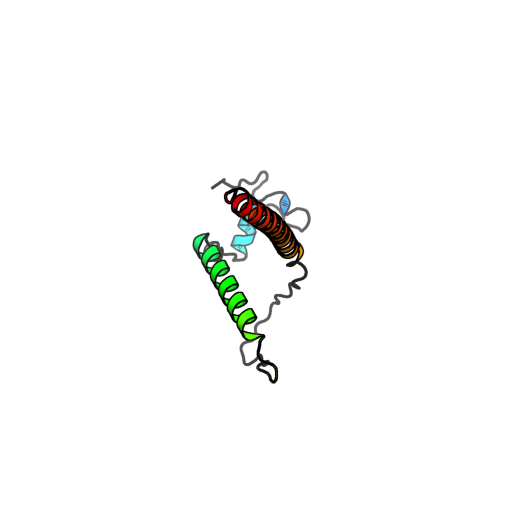.56 110 ALA A O 1
ATOM 899 N N . ASP A 1 111 ? -10.541 13.429 41.927 1.00 85.81 111 ASP A N 1
ATOM 900 C CA . ASP A 1 111 ? -10.843 13.036 43.306 1.00 85.81 111 ASP A CA 1
ATOM 901 C C . ASP A 1 111 ? -10.367 14.079 44.325 1.00 85.81 111 ASP A C 1
ATOM 903 O O . ASP A 1 111 ? -11.111 14.428 45.244 1.00 85.81 111 ASP A O 1
ATOM 907 N N . ALA A 1 112 ? -9.175 14.652 44.129 1.00 89.25 112 ALA A N 1
ATOM 908 C CA . ALA A 1 112 ? -8.666 15.726 44.980 1.00 89.25 112 ALA A CA 1
ATOM 909 C C . ALA A 1 112 ? -9.560 16.981 44.937 1.00 89.25 112 ALA A C 1
ATOM 911 O O . ALA A 1 112 ? -9.851 17.580 45.976 1.00 89.25 112 ALA A O 1
ATOM 912 N N . LEU A 1 113 ? -10.046 17.358 43.748 1.00 87.06 113 LEU A N 1
ATOM 913 C CA . LEU A 1 113 ? -10.992 18.466 43.589 1.00 87.06 113 LEU A CA 1
ATOM 914 C C . LEU A 1 113 ? -12.340 18.154 44.241 1.00 87.06 113 LEU A C 1
ATOM 916 O O . LEU A 1 113 ? -12.901 19.010 44.920 1.00 87.06 113 LEU A O 1
ATOM 920 N N . ASN A 1 114 ? -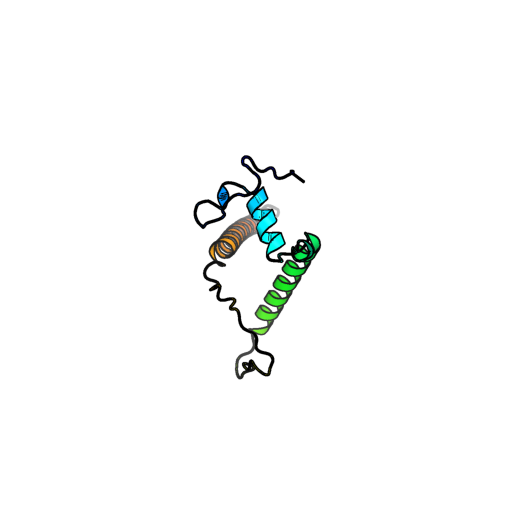12.840 16.929 44.091 1.00 82.38 114 ASN A N 1
ATOM 921 C CA . ASN A 1 114 ? -14.081 16.496 44.728 1.00 82.38 114 ASN A CA 1
ATOM 922 C C . ASN A 1 114 ? -13.974 16.519 46.260 1.00 82.38 114 ASN A C 1
ATOM 924 O O . ASN A 1 114 ? -14.919 16.919 46.939 1.00 82.38 114 ASN A O 1
ATOM 928 N N . GLN A 1 115 ? -12.815 16.161 46.817 1.00 85.81 115 GLN A N 1
ATOM 929 C CA . GLN A 1 115 ? -12.564 16.257 48.253 1.00 85.81 115 GLN A CA 1
ATOM 930 C C . GLN A 1 115 ? -12.539 17.717 48.732 1.00 85.81 115 GLN A C 1
ATOM 932 O O . GLN A 1 115 ? -13.171 18.036 49.739 1.00 85.81 115 GLN A O 1
ATOM 937 N N . GLN A 1 116 ? -11.903 18.620 47.978 1.00 90.12 116 GLN A N 1
ATOM 938 C CA . GLN A 1 116 ? -11.951 20.060 48.259 1.00 90.12 116 GLN A CA 1
ATOM 939 C C . GLN A 1 116 ? -13.370 20.632 48.168 1.00 90.12 116 GLN A C 1
ATOM 941 O O . GLN A 1 116 ? -13.752 21.450 49.003 1.00 90.12 116 GLN A O 1
ATOM 946 N N . ILE A 1 117 ? -14.167 20.197 47.190 1.00 86.81 117 ILE A N 1
ATOM 947 C CA . ILE A 1 117 ? -15.570 20.610 47.059 1.00 86.81 117 ILE A CA 1
ATOM 948 C C . ILE A 1 117 ? -16.370 20.160 48.286 1.00 86.81 117 ILE A C 1
ATOM 950 O O . ILE A 1 117 ? -17.059 20.985 48.879 1.00 86.81 117 ILE A O 1
ATOM 954 N N . MET A 1 118 ? -16.217 18.908 48.734 1.00 83.31 118 MET A N 1
ATOM 955 C CA . MET A 1 118 ? -16.891 18.418 49.945 1.00 83.31 118 MET A CA 1
ATOM 956 C C . MET A 1 118 ? -16.486 19.192 51.208 1.00 83.31 118 MET A C 1
ATOM 958 O O . MET A 1 118 ? -17.326 19.461 52.070 1.00 83.31 118 MET A O 1
ATOM 962 N N . GLU A 1 119 ? -15.214 19.576 51.334 1.00 83.69 119 GLU A N 1
ATOM 963 C CA . GLU A 1 119 ? -14.748 20.406 52.450 1.00 83.69 119 GLU A CA 1
ATOM 964 C C . GLU A 1 119 ? -15.385 21.800 52.418 1.00 83.69 119 GLU A C 1
ATOM 966 O O . GLU A 1 119 ? -15.882 22.269 53.446 1.00 83.69 119 GLU A O 1
ATOM 971 N N . ILE A 1 120 ? -15.451 22.427 51.239 1.00 82.00 120 ILE A N 1
ATOM 972 C CA . ILE A 1 120 ? -16.098 23.730 51.049 1.00 82.00 120 ILE A CA 1
ATOM 973 C C . ILE A 1 120 ? -17.597 23.637 51.361 1.00 82.00 120 ILE A C 1
ATOM 975 O O . ILE A 1 120 ? -18.102 24.444 52.138 1.00 82.00 120 ILE A O 1
ATOM 979 N N . GLU A 1 121 ? -18.311 22.634 50.851 1.00 81.75 121 GLU A N 1
ATOM 980 C CA . GLU A 1 121 ? -19.744 22.431 51.121 1.00 81.75 121 GLU A CA 1
ATOM 981 C C . GLU A 1 121 ? -20.037 22.218 52.618 1.00 81.75 121 GLU A C 1
ATOM 983 O O . GLU A 1 121 ? -21.026 22.733 53.154 1.00 81.75 121 GLU A O 1
ATOM 988 N N . SER A 1 122 ? -19.135 21.532 53.326 1.00 75.88 122 SER 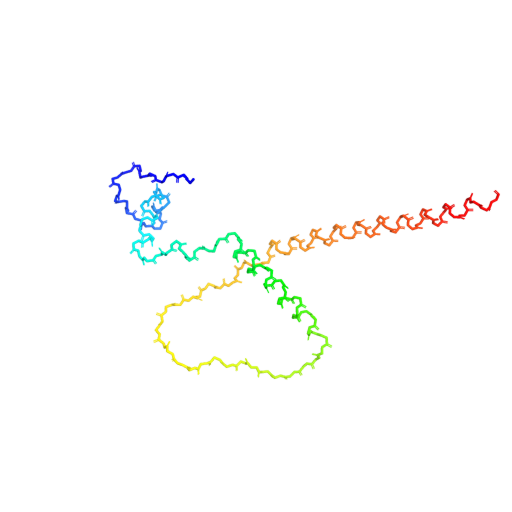A N 1
ATOM 989 C CA . SER A 1 122 ? -19.179 21.375 54.785 1.00 75.88 122 SER A CA 1
ATOM 990 C C . SER A 1 122 ? -18.939 22.696 55.534 1.00 75.88 122 SER A C 1
ATOM 992 O O . SER A 1 122 ? -19.550 22.922 56.581 1.00 75.88 122 SER A O 1
ATOM 994 N N . THR A 1 123 ? -18.086 23.590 55.019 1.00 71.19 123 THR A N 1
ATOM 995 C CA . THR A 1 123 ? -17.877 24.929 55.610 1.00 71.19 123 THR A CA 1
ATOM 996 C C . THR A 1 123 ? -19.044 25.878 55.341 1.00 71.19 123 THR A C 1
ATOM 998 O O . THR A 1 123 ? -19.553 26.488 56.276 1.00 71.19 123 THR A O 1
ATOM 1001 N N . VAL A 1 124 ? -19.571 25.899 54.112 1.00 71.25 124 VAL A N 1
ATOM 1002 C CA . VAL A 1 124 ? -20.735 26.715 53.726 1.00 71.25 124 VAL A CA 1
ATOM 1003 C C . VAL A 1 124 ? -21.988 26.319 54.517 1.00 71.25 124 VAL A C 1
ATOM 1005 O O . VAL A 1 124 ? -22.806 27.173 54.847 1.00 71.25 124 VAL A O 1
ATOM 1008 N N . SER A 1 125 ? -22.121 25.042 54.894 1.00 60.03 125 SER A N 1
ATOM 1009 C CA . SER A 1 125 ? -23.218 24.574 55.755 1.00 60.03 125 SER A CA 1
ATOM 1010 C C . SER A 1 125 ? -23.101 25.024 57.220 1.00 60.03 125 SER A C 1
ATOM 1012 O O . SER A 1 125 ? -24.106 25.023 57.928 1.00 60.03 125 SER A O 1
ATOM 1014 N N . LYS A 1 126 ? -21.904 25.401 57.698 1.00 58.97 126 LYS A N 1
ATOM 1015 C CA . LYS A 1 126 ? -21.682 25.901 59.070 1.00 58.97 126 LYS A CA 1
ATOM 1016 C C . LYS A 1 126 ? -21.880 27.412 59.182 1.00 58.97 126 LYS A C 1
ATOM 1018 O O . LYS A 1 126 ? -22.360 27.863 60.211 1.00 58.97 126 LYS A O 1
ATOM 1023 N N . ASP A 1 127 ? -21.617 28.159 58.113 1.00 56.22 127 ASP A N 1
ATOM 1024 C CA . ASP A 1 127 ? -21.757 29.623 58.089 1.00 56.22 127 ASP A CA 1
ATOM 1025 C C . ASP A 1 127 ? -23.217 30.112 57.915 1.00 56.22 127 ASP A C 1
ATOM 1027 O O . ASP A 1 127 ? -23.463 31.314 57.849 1.00 56.22 127 ASP A O 1
ATOM 1031 N N . PHE A 1 128 ? -24.201 29.202 57.842 1.00 52.09 128 PHE A N 1
ATOM 1032 C CA . PHE A 1 128 ? -25.638 29.530 57.758 1.00 52.09 128 PHE A CA 1
ATOM 1033 C C . PHE A 1 128 ? -26.416 29.259 59.064 1.00 52.09 128 PHE A C 1
ATOM 1035 O O . PHE A 1 128 ? -27.644 29.357 59.087 1.00 52.09 128 PHE A O 1
ATOM 1042 N N . ILE A 1 129 ? -25.719 28.915 60.153 1.00 53.66 129 ILE A N 1
ATOM 1043 C CA . ILE A 1 129 ? -26.278 28.840 61.510 1.00 53.66 129 ILE A CA 1
ATOM 1044 C C . ILE A 1 129 ? -25.435 29.744 62.417 1.00 53.66 129 ILE A C 1
ATOM 1046 O O . ILE A 1 129 ? -24.616 29.250 63.182 1.00 53.66 129 ILE A O 1
ATOM 1050 N N . ASP A 1 130 ? -25.619 31.056 62.283 1.00 43.22 130 ASP A N 1
ATOM 1051 C CA . ASP A 1 130 ? -25.483 32.069 63.343 1.00 43.22 130 ASP A CA 1
ATOM 1052 C C . ASP A 1 130 ? -26.223 33.352 62.918 1.00 43.22 130 ASP A C 1
ATOM 1054 O O . ASP A 1 130 ? -26.053 33.793 61.756 1.00 43.22 130 ASP A O 1
#

InterPro domains:
  IPR001628 Zinc finger, nuclear hormone receptor-type [PF00105] (3-37)
  IPR001628 Zinc finger, nuclear hormone receptor-type [PS51030] (1-42)
  IPR001628 Zinc finger, nuclear hormone receptor-type [SM00399] (2-38)
  IPR013088 Zinc finger, NHR/GATA-type [G3DSA:3.30.50.10] (1-71)
  IPR050234 Nuclear hormone receptor family NR1 subfamily [PTHR24082] (4-86)

Radius of gyration: 27.63 Å; chains: 1; bounding box: 43×64×79 Å

Organism: NCBI:txid334625

Foldseek 3Di:
DDDFDAPDDLQDDCDPVRVVVGPNNNVVVCVVVPDDPVPDDDPVRVVVVVVVVVVVVVVVVVPPPDDDDDDDDDDDDDDDDDDDDPPDPPDDDPVVVVVVVVVVVVVVVVVVVVVVVVVVVVVVVVVVPD

Secondary structure (DSSP, 8-state):
-PPP--SSSS-----TTGGGS-HHHHHHHHHHTT--GGGS--HHHHHHHHHHHHHHHHHHHTTTTS-----------S-------------SSHHHHHHHHHHHHHHHHHHHHHHHHHHHHHHHTTTT--

Sequence (130 aa):
MRELKCHFDNNCKLDEITRRFCSKCRLDKCLAVGMRRDWILNEEEREMKRLRILENKNKKDNSFNSNDESLESLIHSSQETSLGNDISNTNNNTNNDILCEILDDINFSADALNQQIMEIESTVSKDFID

pLDDT: mean 75.22, std 21.9, range [32.12, 97.88]